Protein AF-A0A832ZHF0-F1 (afdb_monomer_lite)

pLDDT: mean 91.43, std 6.17, range [62.53, 97.5]

Sequence (49 aa):
RVSDNLQRILESIVALGKDLHHIHWWEVRTPVFTPYVVVKDVGITRATK

Secondary structure (DSSP, 8-state):
-B-S-HHHHHHTEEEE-SS-EE---TT--S--EE--EEESS--B-----

Foldseek 3Di:
DQDDDPVLQVVQWDDWDPDWDWDDDPPDPDTDTGTDTDGPPTDDDDDDD

Radius of gyration: 13.64 Å; chains: 1; bounding box: 38×25×25 Å

Organism: NCBI:txid582419

Structure (mmCIF, N/CA/C/O backbone):
data_AF-A0A832ZHF0-F1
#
_entry.id   AF-A0A832ZHF0-F1
#
loop_
_atom_site.group_PDB
_atom_site.id
_atom_site.type_symbol
_atom_site.label_atom_id
_atom_site.label_alt_id
_atom_site.label_comp_id
_atom_site.label_asym_id
_atom_site.label_entity_id
_atom_site.label_seq_id
_atom_site.pdbx_PDB_ins_code
_atom_site.Cartn_x
_atom_site.Cartn_y
_atom_site.Cartn_z
_atom_site.occupancy
_atom_site.B_iso_or_equiv
_atom_site.auth_seq_id
_atom_site.auth_comp_id
_atom_site.auth_asym_id
_atom_site.auth_atom_id
_atom_site.pdbx_PDB_model_num
ATOM 1 N N . ARG A 1 1 ? -10.254 10.009 7.347 1.00 82.69 1 ARG A N 1
ATOM 2 C CA . ARG A 1 1 ? -8.871 9.886 7.862 1.00 82.69 1 ARG A CA 1
ATOM 3 C C . ARG A 1 1 ? -8.571 8.402 7.982 1.00 82.69 1 ARG A C 1
ATOM 5 O O . ARG A 1 1 ? -9.426 7.677 8.475 1.00 82.69 1 ARG A O 1
ATOM 12 N N . VAL A 1 2 ? -7.416 7.941 7.509 1.00 85.31 2 VAL A N 1
ATOM 13 C CA . VAL A 1 2 ? -6.949 6.591 7.857 1.00 85.31 2 VAL A CA 1
ATOM 14 C C . VAL A 1 2 ? -6.379 6.689 9.268 1.00 85.31 2 VAL A C 1
ATOM 16 O O . VAL A 1 2 ? -5.555 7.556 9.546 1.00 85.31 2 VAL A O 1
ATOM 19 N N . SER A 1 3 ? -6.922 5.923 10.204 1.00 85.06 3 SER A N 1
ATOM 20 C CA . SER A 1 3 ? -6.524 5.955 11.616 1.00 85.06 3 SER A CA 1
ATOM 21 C C . SER A 1 3 ? -6.409 4.535 12.101 1.00 85.06 3 SER A C 1
ATOM 23 O O . SER A 1 3 ? -7.285 4.029 12.791 1.00 85.06 3 SER A O 1
ATOM 25 N N . ASP A 1 4 ? -5.342 3.900 11.657 1.00 87.31 4 ASP A N 1
ATOM 26 C CA . ASP A 1 4 ? -5.084 2.495 11.887 1.00 87.31 4 ASP A CA 1
ATOM 27 C C . ASP A 1 4 ? -3.603 2.301 12.215 1.00 87.31 4 ASP A C 1
ATOM 29 O O . ASP A 1 4 ? -2.785 3.211 12.052 1.00 87.31 4 ASP A O 1
ATOM 33 N N . ASN A 1 5 ? -3.265 1.115 12.699 1.00 92.56 5 ASN A N 1
ATOM 34 C CA . ASN A 1 5 ? -1.900 0.718 12.974 1.00 92.56 5 ASN A CA 1
ATOM 35 C C . ASN A 1 5 ? -1.184 0.339 11.664 1.00 92.56 5 ASN A C 1
ATOM 37 O O . ASN A 1 5 ? -1.682 -0.474 10.886 1.00 92.56 5 ASN A O 1
ATOM 41 N N . LEU A 1 6 ? 0.007 0.903 11.435 1.00 93.12 6 LEU A N 1
ATOM 42 C CA . LEU A 1 6 ? 0.781 0.646 10.218 1.00 93.12 6 LEU A CA 1
ATOM 43 C C . LEU A 1 6 ? 1.192 -0.826 10.071 1.00 93.12 6 LEU A C 1
ATOM 45 O O . LEU A 1 6 ? 1.114 -1.357 8.969 1.00 93.12 6 LEU A O 1
ATOM 49 N N . GLN A 1 7 ? 1.588 -1.500 11.153 1.00 94.50 7 GLN A N 1
ATOM 50 C CA . GLN A 1 7 ? 1.934 -2.923 11.107 1.00 94.50 7 GLN A CA 1
ATOM 51 C C . GLN A 1 7 ? 0.733 -3.757 10.646 1.00 94.50 7 GLN A C 1
ATOM 53 O O . GLN A 1 7 ? 0.870 -4.574 9.741 1.00 94.50 7 GLN A O 1
ATOM 58 N N . ARG A 1 8 ? -0.461 -3.468 11.182 1.00 94.06 8 ARG A N 1
ATOM 59 C CA . ARG A 1 8 ? -1.706 -4.132 10.766 1.00 94.06 8 ARG A CA 1
ATOM 60 C C . ARG A 1 8 ? -2.016 -3.895 9.287 1.00 94.06 8 ARG A C 1
ATOM 62 O O . ARG A 1 8 ? -2.411 -4.816 8.587 1.00 94.06 8 ARG A O 1
ATOM 69 N N . ILE A 1 9 ? -1.802 -2.673 8.797 1.00 95.06 9 ILE A N 1
ATOM 70 C CA . ILE A 1 9 ? -1.958 -2.341 7.372 1.00 95.06 9 ILE A CA 1
ATOM 71 C C . ILE A 1 9 ? -1.014 -3.185 6.505 1.00 95.06 9 ILE A C 1
ATOM 73 O O . ILE A 1 9 ? -1.438 -3.684 5.467 1.00 95.06 9 ILE A O 1
ATOM 77 N N . LEU A 1 10 ? 0.248 -3.344 6.913 1.00 94.81 10 LEU A N 1
ATOM 78 C CA . LEU A 1 10 ? 1.236 -4.116 6.155 1.00 94.81 10 LEU A CA 1
ATOM 79 C C . LEU A 1 10 ? 0.917 -5.619 6.152 1.00 94.81 10 LEU A C 1
ATOM 81 O O . LEU A 1 10 ? 1.033 -6.261 5.112 1.00 94.81 10 LEU A O 1
ATOM 85 N N . GLU A 1 11 ? 0.473 -6.168 7.283 1.00 95.56 11 GLU A N 1
ATOM 86 C CA . GLU A 1 11 ? 0.059 -7.574 7.403 1.00 95.56 11 GLU A CA 1
ATOM 87 C C . GLU A 1 11 ? -1.220 -7.882 6.599 1.00 95.56 11 GLU A C 1
ATOM 89 O O . GLU A 1 11 ? -1.386 -8.996 6.107 1.00 95.56 11 GLU A O 1
ATOM 94 N N . SER A 1 12 ? -2.094 -6.890 6.400 1.00 95.88 12 SER A N 1
ATOM 95 C CA . SER A 1 12 ? -3.351 -7.025 5.647 1.00 95.88 12 SER A CA 1
ATOM 96 C C . SER A 1 12 ? -3.238 -6.738 4.140 1.00 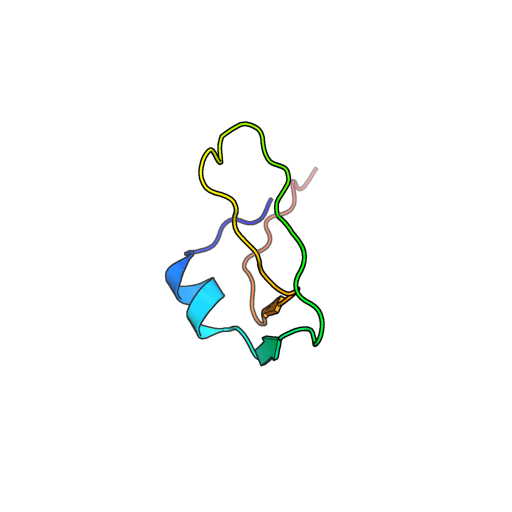95.88 12 SER A C 1
ATOM 98 O O . SER A 1 12 ? -4.261 -6.560 3.464 1.00 95.88 12 SER A O 1
ATOM 100 N N . ILE A 1 13 ? -2.024 -6.670 3.580 1.00 96.31 13 ILE A N 1
ATOM 101 C CA . ILE A 1 13 ? -1.825 -6.543 2.128 1.00 96.31 13 ILE A CA 1
ATOM 102 C C . ILE A 1 13 ? -2.233 -7.854 1.446 1.00 96.31 13 ILE A C 1
ATOM 104 O O . ILE A 1 13 ? -1.684 -8.915 1.723 1.00 96.31 13 ILE A O 1
ATOM 108 N N . VAL A 1 14 ? -3.171 -7.778 0.501 1.00 97.50 14 VAL A N 1
ATOM 109 C CA . VAL A 1 14 ? -3.693 -8.952 -0.226 1.00 97.50 14 VAL A CA 1
ATOM 110 C C . VAL A 1 14 ? -3.307 -8.993 -1.699 1.00 97.50 14 VAL A C 1
ATOM 112 O O . VAL A 1 14 ? -3.470 -10.027 -2.342 1.00 97.50 14 VAL A O 1
ATOM 115 N N . ALA A 1 15 ? -2.829 -7.881 -2.256 1.00 97.19 15 ALA A N 1
ATOM 116 C CA . ALA A 1 15 ? -2.334 -7.829 -3.624 1.00 97.19 15 ALA A CA 1
ATOM 117 C C . ALA A 1 15 ? -1.341 -6.680 -3.811 1.00 97.19 15 ALA A C 1
ATOM 119 O O . ALA A 1 15 ? -1.455 -5.631 -3.171 1.00 97.19 15 ALA A O 1
ATOM 120 N N . LEU A 1 16 ? -0.409 -6.879 -4.742 1.00 96.94 16 LEU A N 1
ATOM 121 C CA . LEU A 1 16 ? 0.546 -5.879 -5.205 1.00 96.94 16 LEU A CA 1
ATOM 122 C C . LEU A 1 16 ? 0.298 -5.593 -6.688 1.00 96.94 16 LEU A C 1
ATOM 124 O O . LEU A 1 16 ? -0.033 -6.494 -7.460 1.00 96.94 16 LEU A O 1
ATOM 128 N N . GLY A 1 17 ? 0.458 -4.334 -7.080 1.00 96.00 17 GLY A N 1
ATOM 129 C CA . GLY A 1 17 ? 0.459 -3.914 -8.474 1.00 96.00 17 GLY A CA 1
ATOM 130 C C . GLY A 1 17 ? 1.666 -4.473 -9.228 1.00 96.00 17 GLY A C 1
ATOM 131 O O . GLY A 1 17 ? 2.704 -4.769 -8.640 1.00 96.00 17 GLY A O 1
ATOM 132 N N . LYS A 1 18 ? 1.519 -4.612 -10.548 1.00 95.88 18 LYS A N 1
ATOM 133 C CA . LYS A 1 18 ? 2.568 -5.140 -11.431 1.00 95.88 18 LYS A CA 1
ATOM 134 C C . LYS A 1 18 ? 3.704 -4.141 -11.665 1.00 95.88 18 LYS A C 1
ATOM 136 O O . LYS A 1 18 ? 4.853 -4.547 -11.807 1.00 95.88 18 LYS A O 1
ATOM 141 N N . ASP A 1 19 ? 3.366 -2.858 -11.715 1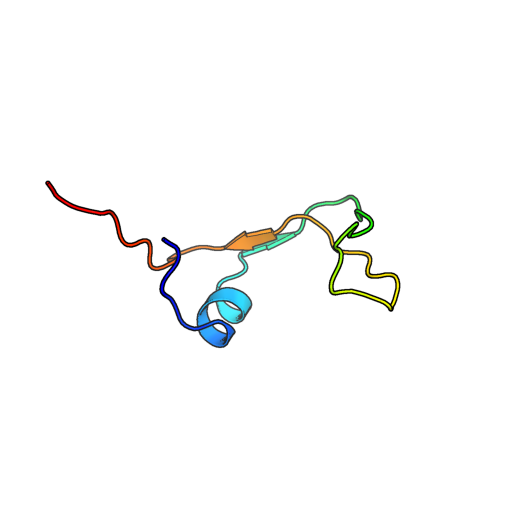.00 97.00 19 ASP A N 1
ATOM 142 C CA . ASP A 1 19 ? 4.290 -1.797 -12.092 1.00 97.00 19 ASP A CA 1
ATOM 143 C C . ASP A 1 19 ? 4.801 -1.051 -10.857 1.00 97.00 19 ASP A C 1
ATOM 145 O O . ASP A 1 19 ? 4.071 -0.833 -9.885 1.00 97.00 19 ASP A O 1
ATOM 149 N N . LEU A 1 20 ? 6.076 -0.666 -10.897 1.00 96.00 20 LEU A N 1
ATOM 150 C CA . LEU A 1 20 ? 6.709 0.144 -9.863 1.00 96.00 20 LEU A CA 1
ATOM 151 C C . LEU A 1 20 ? 6.607 1.623 -10.221 1.00 96.00 20 LEU A C 1
ATOM 153 O O . LEU A 1 20 ? 6.918 2.025 -11.343 1.00 96.00 20 LEU A O 1
ATOM 157 N N . HIS A 1 21 ? 6.245 2.439 -9.238 1.00 94.44 21 HIS A N 1
ATOM 158 C CA . HIS A 1 21 ? 6.159 3.883 -9.387 1.00 94.44 21 HIS A CA 1
ATOM 159 C C . HIS A 1 21 ? 7.202 4.566 -8.513 1.00 94.44 21 HIS A C 1
ATOM 161 O O . HIS A 1 21 ? 7.408 4.191 -7.357 1.00 94.44 21 HIS A O 1
ATOM 167 N N . HIS A 1 22 ? 7.863 5.575 -9.074 1.00 94.19 22 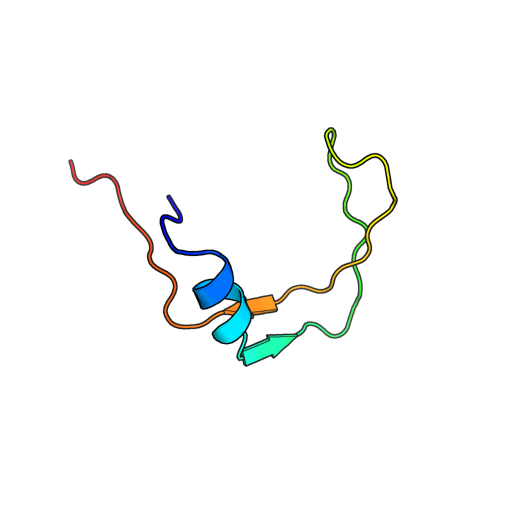HIS A N 1
ATOM 168 C CA . HIS A 1 22 ? 8.788 6.408 -8.323 1.00 94.19 22 HIS A CA 1
ATOM 169 C C . HIS A 1 22 ? 7.999 7.369 -7.432 1.00 94.19 22 HIS A C 1
ATOM 171 O O . HIS A 1 22 ? 7.128 8.101 -7.908 1.00 94.19 22 HIS A O 1
ATOM 177 N N . ILE A 1 23 ? 8.297 7.365 -6.134 1.00 91.75 23 ILE A N 1
ATOM 178 C CA . ILE A 1 23 ? 7.694 8.302 -5.193 1.00 91.75 23 ILE A CA 1
ATOM 179 C C . ILE A 1 23 ? 8.353 9.668 -5.367 1.00 91.75 23 ILE A C 1
ATOM 181 O O . ILE A 1 23 ? 9.535 9.846 -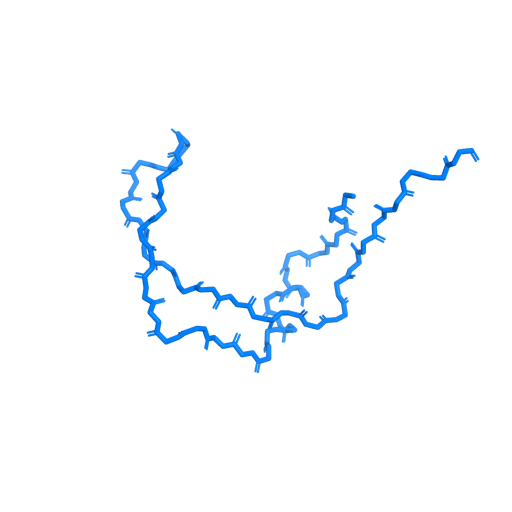5.085 1.00 91.75 23 ILE A O 1
ATOM 185 N N . HIS A 1 24 ? 7.550 10.652 -5.760 1.00 89.12 24 HIS A N 1
ATOM 186 C CA . HIS A 1 24 ? 7.945 12.054 -5.793 1.00 89.12 24 HIS A CA 1
ATOM 187 C C . HIS A 1 24 ? 7.329 12.771 -4.586 1.00 89.12 24 HIS A C 1
ATOM 189 O O . HIS A 1 24 ? 6.193 13.236 -4.646 1.00 89.12 24 HIS A O 1
ATOM 195 N N . TRP A 1 25 ? 8.061 12.817 -3.470 1.00 88.69 25 TRP A N 1
ATOM 196 C CA . TRP A 1 25 ? 7.606 13.423 -2.214 1.00 88.69 25 TRP A CA 1
ATOM 197 C C . TRP A 1 25 ? 8.693 14.305 -1.604 1.00 88.69 25 TRP A C 1
ATOM 199 O O . TRP A 1 25 ? 9.871 13.961 -1.640 1.00 88.69 25 TRP A O 1
ATOM 209 N N . TRP A 1 26 ? 8.303 15.436 -1.017 1.00 86.50 26 TRP A N 1
ATOM 210 C CA . TRP A 1 26 ? 9.246 16.453 -0.534 1.00 86.50 26 TRP A CA 1
ATOM 211 C C . TRP A 1 26 ? 10.093 16.007 0.674 1.00 86.50 26 TRP A C 1
ATOM 213 O O . TRP A 1 26 ? 11.209 16.489 0.839 1.00 86.50 26 TRP A O 1
ATOM 223 N N . GLU A 1 27 ? 9.608 15.086 1.514 1.00 87.75 27 GLU A N 1
ATOM 224 C CA . GLU A 1 27 ? 10.369 14.537 2.661 1.00 87.75 27 GLU A CA 1
ATOM 225 C C . GLU A 1 27 ? 11.277 13.355 2.296 1.00 87.75 27 GLU A C 1
ATOM 227 O O . GLU A 1 27 ? 12.120 12.951 3.099 1.00 87.75 27 GLU A O 1
ATOM 232 N N . VAL A 1 28 ? 11.137 12.790 1.096 1.00 85.56 28 VAL A N 1
ATOM 233 C CA . VAL A 1 28 ? 11.871 11.587 0.696 1.00 85.56 28 VAL A CA 1
ATOM 234 C C . VAL A 1 28 ? 13.079 11.992 -0.147 1.00 85.56 28 VAL A C 1
ATOM 236 O O . VAL A 1 28 ? 12.956 12.342 -1.316 1.00 85.56 28 VAL A O 1
ATOM 239 N N . ARG A 1 29 ? 14.272 11.956 0.462 1.00 87.25 29 ARG A N 1
ATOM 240 C CA . ARG A 1 29 ? 15.546 12.263 -0.224 1.00 87.25 29 ARG A CA 1
ATOM 241 C C . ARG A 1 29 ? 16.105 11.082 -1.016 1.00 87.25 29 ARG A C 1
ATOM 243 O O . ARG A 1 29 ? 16.819 11.282 -1.993 1.00 87.25 29 ARG A O 1
ATOM 250 N N . THR A 1 30 ? 15.814 9.865 -0.572 1.00 91.69 30 THR A N 1
ATOM 251 C CA . THR A 1 30 ? 16.253 8.633 -1.233 1.00 91.69 30 THR A CA 1
ATOM 252 C C . THR A 1 30 ? 15.216 8.241 -2.278 1.00 91.69 30 THR A C 1
ATOM 254 O O . THR A 1 30 ? 14.049 8.144 -1.915 1.00 91.69 30 THR A O 1
ATOM 257 N N . PRO A 1 31 ? 15.577 7.982 -3.542 1.00 91.50 31 PRO A N 1
ATOM 258 C CA . PRO A 1 31 ? 14.602 7.549 -4.538 1.00 91.50 31 PRO A CA 1
ATOM 259 C C . PRO A 1 31 ? 13.985 6.203 -4.131 1.00 91.50 31 PRO A C 1
ATOM 261 O O . PRO A 1 31 ? 14.696 5.208 -3.981 1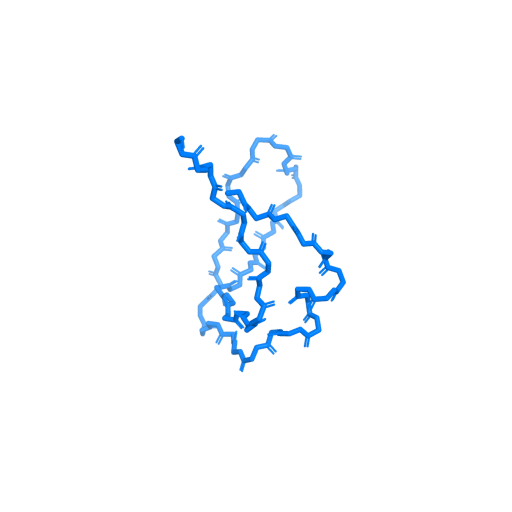.00 91.50 31 PRO A O 1
ATOM 264 N N . VAL A 1 32 ? 12.663 6.177 -3.935 1.00 93.31 32 VAL A N 1
ATOM 265 C CA . VAL A 1 32 ? 11.905 4.973 -3.557 1.00 93.31 32 VAL A CA 1
ATOM 266 C C . VAL A 1 32 ? 10.966 4.583 -4.690 1.00 93.31 32 VAL A C 1
ATOM 268 O O . VAL A 1 32 ? 10.181 5.403 -5.164 1.00 93.31 32 VAL A O 1
ATOM 271 N N . PHE A 1 33 ? 11.015 3.312 -5.083 1.00 94.88 33 PHE A N 1
ATOM 272 C CA . PHE A 1 33 ? 10.101 2.717 -6.052 1.00 94.88 33 PHE A CA 1
ATOM 273 C C . PHE A 1 33 ? 9.180 1.735 -5.334 1.00 94.88 33 PHE A C 1
ATOM 275 O O . PHE A 1 33 ? 9.654 0.806 -4.684 1.00 94.88 33 PHE A O 1
ATOM 282 N N . THR A 1 34 ? 7.870 1.932 -5.447 1.00 94.50 34 THR A N 1
ATOM 283 C CA . THR A 1 34 ? 6.864 1.063 -4.823 1.00 94.50 34 THR A CA 1
ATOM 284 C C . THR A 1 34 ? 5.709 0.820 -5.787 1.00 94.50 34 THR A C 1
ATOM 286 O O . THR A 1 34 ? 5.329 1.737 -6.521 1.00 94.50 34 THR A O 1
ATOM 289 N N . PRO A 1 35 ? 5.127 -0.389 -5.810 1.00 96.44 35 PRO A N 1
ATOM 290 C CA . PRO A 1 35 ? 3.886 -0.623 -6.527 1.00 96.44 35 PRO A CA 1
ATOM 291 C C . PRO A 1 35 ? 2.698 -0.080 -5.723 1.00 96.44 35 PRO A C 1
ATOM 293 O O . PRO A 1 35 ? 2.814 0.238 -4.535 1.00 96.44 35 PRO A O 1
ATOM 296 N N . TYR A 1 36 ? 1.529 -0.026 -6.360 1.00 95.94 36 TYR A N 1
ATOM 297 C CA . TYR A 1 36 ? 0.263 0.087 -5.636 1.00 95.94 36 TYR A CA 1
ATOM 298 C C . TYR A 1 36 ? -0.005 -1.184 -4.824 1.00 95.94 36 TYR A C 1
ATOM 300 O O . TYR A 1 36 ? 0.379 -2.279 -5.233 1.00 95.94 36 TYR A O 1
ATOM 308 N N . VAL A 1 37 ? -0.695 -1.055 -3.692 1.00 96.62 37 VAL A N 1
ATOM 309 C CA . VAL A 1 37 ? -1.035 -2.188 -2.821 1.00 96.62 37 VAL A CA 1
ATOM 310 C C . VAL A 1 37 ? -2.524 -2.187 -2.500 1.00 96.62 37 VAL A C 1
ATOM 312 O O . VAL A 1 37 ? -3.128 -1.129 -2.318 1.00 96.62 37 VAL A O 1
ATOM 315 N N . VAL A 1 38 ? -3.121 -3.375 -2.427 1.00 96.25 38 VAL A N 1
ATOM 316 C CA . VAL A 1 38 ? -4.497 -3.558 -1.952 1.00 96.25 38 VAL A CA 1
ATOM 317 C C . VAL A 1 38 ? -4.433 -4.056 -0.520 1.00 96.25 38 VAL A C 1
ATOM 319 O O . VAL A 1 38 ? -3.882 -5.126 -0.264 1.00 96.25 38 VAL A O 1
ATOM 322 N N . VAL A 1 39 ? -5.018 -3.294 0.401 1.00 96.00 39 VAL A N 1
ATOM 323 C CA . VAL A 1 39 ? -5.065 -3.623 1.829 1.00 96.00 39 VAL A CA 1
ATOM 324 C C . VAL A 1 39 ? -6.512 -3.859 2.237 1.00 96.00 39 VAL A C 1
ATOM 326 O O . VAL A 1 39 ? -7.379 -3.035 1.935 1.00 96.00 39 VAL A O 1
ATOM 329 N N . LYS A 1 40 ? -6.781 -4.978 2.912 1.00 94.81 40 LYS A N 1
ATOM 330 C CA . LYS A 1 40 ? -8.105 -5.263 3.484 1.00 94.81 40 LYS A CA 1
ATOM 331 C C . LYS A 1 40 ? -8.202 -4.781 4.931 1.00 94.81 40 LYS A C 1
ATOM 333 O O . LYS A 1 40 ? -7.199 -4.602 5.611 1.00 94.81 40 LYS A O 1
ATOM 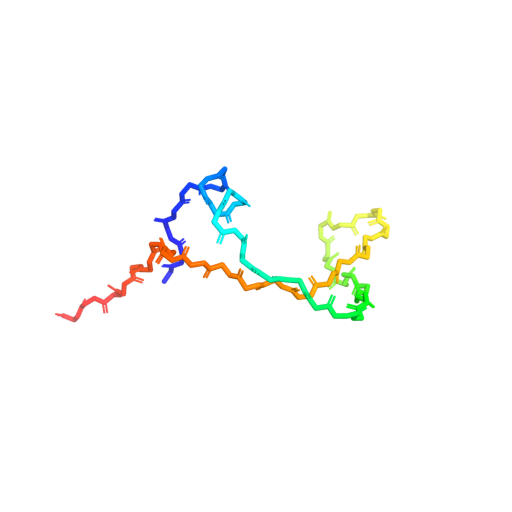338 N N . ASP A 1 41 ? -9.434 -4.553 5.379 1.00 91.81 41 ASP A N 1
ATOM 339 C CA . ASP A 1 41 ? -9.771 -4.286 6.785 1.00 91.81 41 ASP A CA 1
ATOM 340 C C . ASP A 1 41 ? -9.117 -3.033 7.398 1.00 91.81 41 ASP A C 1
ATOM 342 O O . ASP A 1 41 ? -8.845 -2.973 8.600 1.00 91.81 41 ASP A O 1
ATOM 346 N N . VAL A 1 42 ? -8.914 -1.997 6.574 1.00 92.31 42 VAL A N 1
ATOM 347 C CA . VAL A 1 42 ? -8.345 -0.709 6.997 1.00 92.31 42 VAL A CA 1
ATOM 348 C C . VAL A 1 42 ? -9.352 0.104 7.816 1.00 92.31 42 VAL A C 1
ATOM 350 O O . VAL A 1 42 ? -10.470 0.382 7.377 1.00 92.31 42 VAL A O 1
ATOM 353 N N . GLY A 1 43 ? -8.923 0.559 8.991 1.00 90.06 43 GLY A N 1
ATOM 354 C CA . GLY A 1 43 ? -9.668 1.457 9.867 1.00 90.06 43 GLY A CA 1
ATOM 355 C C . GLY A 1 43 ? -9.783 2.868 9.284 1.00 90.06 43 GLY A C 1
ATOM 356 O O . GLY A 1 43 ? -8.864 3.688 9.386 1.00 90.06 43 GLY A O 1
ATOM 357 N N . ILE A 1 44 ? -10.936 3.174 8.686 1.00 90.56 44 ILE A N 1
ATOM 358 C CA . ILE A 1 44 ? -11.250 4.503 8.153 1.00 90.56 44 ILE A CA 1
ATOM 359 C C . ILE A 1 44 ? -12.196 5.216 9.112 1.00 90.56 44 ILE A C 1
ATOM 361 O O . ILE A 1 44 ? -13.324 4.782 9.337 1.00 90.56 44 ILE A O 1
ATOM 365 N N . THR A 1 45 ? -11.765 6.364 9.633 1.00 88.88 45 THR A N 1
ATOM 366 C CA . THR A 1 45 ? -12.645 7.257 10.386 1.00 88.88 45 THR A CA 1
ATOM 367 C C . THR A 1 45 ? -13.194 8.340 9.470 1.00 88.88 45 THR A C 1
ATOM 369 O O . THR A 1 45 ? -12.475 8.962 8.675 1.00 88.88 45 THR A O 1
ATOM 372 N N . ARG A 1 46 ? -14.498 8.581 9.581 1.00 87.06 46 ARG A N 1
ATOM 373 C CA . ARG A 1 46 ? -15.196 9.664 8.891 1.00 87.06 46 ARG A CA 1
ATOM 374 C C . ARG A 1 46 ? -15.592 10.712 9.923 1.00 87.06 46 ARG A C 1
ATOM 376 O O . ARG A 1 46 ? -16.040 10.359 11.007 1.00 87.06 46 ARG A O 1
ATOM 383 N N . ALA A 1 47 ? -15.441 11.988 9.578 1.00 83.56 47 ALA A N 1
ATOM 384 C CA . ALA A 1 47 ? -16.043 13.054 10.366 1.00 83.56 47 ALA A CA 1
ATOM 385 C C . ALA A 1 47 ? -17.569 12.948 10.216 1.00 83.56 47 ALA A C 1
ATOM 387 O O . ALA A 1 47 ? -18.109 13.166 9.127 1.00 83.56 47 ALA A O 1
ATOM 388 N N . THR A 1 48 ? -18.247 12.515 11.274 1.00 77.38 48 THR A N 1
ATOM 389 C CA . THR A 1 48 ? -19.702 12.627 11.400 1.00 77.38 48 THR A CA 1
ATOM 390 C C . THR A 1 48 ? -20.066 14.079 11.692 1.00 77.38 48 THR A C 1
ATOM 392 O O . THR A 1 48 ? -19.317 14.777 12.375 1.00 77.38 48 THR A O 1
ATOM 395 N N . LYS A 1 49 ? -21.171 14.530 11.096 1.00 62.53 49 LYS A N 1
ATOM 396 C CA . LYS A 1 49 ? -21.730 15.867 11.299 1.00 62.53 49 LYS A CA 1
ATOM 397 C C . LYS A 1 49 ? -22.541 15.901 12.588 1.00 62.53 49 LYS A C 1
ATOM 399 O O . LYS A 1 49 ? -23.133 14.843 12.898 1.00 62.53 49 LYS A O 1
#